Protein AF-A0A0D6KSK0-F1 (afdb_monomer_lite)

pLDDT: mean 92.02, std 8.72, range [44.41, 97.38]

Secondary structure (DSSP, 8-state):
---S---B---TT-TTGGGBHHHHS---SS--B-SS---BTTTTB-TT--BSSPPHHHHHHHHHHHHHHTT--TT-HHHHHHHHHHHH-

Foldseek 3Di:
DPPPQDAAEPCPPQPCLVQACSDPPDDDDDHHYDPHGQQDPVVRDHPRGDGPFDDPVQLVVQLVVVCVVVVNDPPCSVVSSVVSRVVSD

Sequence (89 aa):
MMPYDIVMCPGENCPIKQECYRFTAEILGRQDFFGTAPYSLTTNFCDYFISNRPDENQIRLKAYQIWQQAGYPDGKSVEHWLQAEKELM

Radius of gyration: 17.14 Å; chains: 1; bounding box: 32×32×44 Å

Structure (mmCIF, N/CA/C/O backbone):
data_AF-A0A0D6KSK0-F1
#
_entry.id   AF-A0A0D6KSK0-F1
#
loop_
_atom_site.group_PDB
_atom_site.id
_atom_site.type_symbol
_atom_site.label_atom_id
_atom_site.label_alt_id
_atom_site.label_comp_id
_atom_site.label_asym_id
_atom_site.label_entity_id
_atom_site.label_seq_id
_atom_site.pdbx_PDB_ins_code
_atom_site.Cartn_x
_atom_site.Cartn_y
_atom_site.Cartn_z
_atom_site.occupancy
_atom_site.B_iso_or_equiv
_atom_site.auth_seq_id
_atom_site.auth_comp_id
_atom_site.auth_asym_id
_atom_site.auth_atom_id
_atom_site.pdbx_PDB_model_num
ATOM 1 N N . MET A 1 1 ? -6.262 -11.589 1.594 1.00 44.41 1 MET A N 1
ATOM 2 C CA . MET A 1 1 ? -5.997 -12.617 0.567 1.00 44.41 1 MET A CA 1
ATOM 3 C C . MET A 1 1 ? -4.825 -12.100 -0.241 1.00 44.41 1 MET A C 1
ATOM 5 O O . MET A 1 1 ? -5.004 -11.119 -0.946 1.00 44.41 1 MET A O 1
ATOM 9 N N . MET A 1 2 ? -3.622 -12.636 -0.016 1.00 55.16 2 MET A N 1
ATOM 10 C CA . MET A 1 2 ? -2.442 -12.251 -0.798 1.00 55.16 2 MET A CA 1
ATOM 11 C C . MET A 1 2 ? -2.702 -12.683 -2.248 1.00 55.16 2 MET A C 1
ATOM 13 O O . MET A 1 2 ? -3.036 -13.854 -2.452 1.00 55.16 2 MET A O 1
ATOM 17 N N . PRO A 1 3 ? -2.655 -11.782 -3.238 1.00 60.78 3 PRO A N 1
ATOM 18 C CA . PRO A 1 3 ? -2.870 -12.168 -4.620 1.00 60.78 3 PRO A CA 1
ATOM 19 C C . PRO A 1 3 ? -1.613 -12.909 -5.086 1.00 60.78 3 PRO A C 1
ATOM 21 O O . PRO A 1 3 ? -0.633 -12.290 -5.476 1.00 60.78 3 PRO A O 1
ATOM 24 N N . TYR A 1 4 ? -1.617 -14.240 -4.986 1.00 61.97 4 TYR A N 1
ATOM 25 C CA . TYR A 1 4 ? -0.506 -15.083 -5.447 1.00 61.97 4 TYR A CA 1
ATOM 26 C C . TYR A 1 4 ? -0.309 -15.030 -6.973 1.00 61.97 4 TYR A C 1
ATOM 28 O O . TYR A 1 4 ? 0.729 -15.458 -7.462 1.00 61.97 4 TYR A O 1
ATOM 36 N N . ASP A 1 5 ? -1.266 -14.446 -7.701 1.00 77.19 5 ASP A N 1
ATOM 37 C CA . ASP A 1 5 ? -1.244 -14.280 -9.154 1.00 77.19 5 ASP A CA 1
ATOM 38 C C . ASP A 1 5 ? -0.947 -12.818 -9.541 1.00 77.19 5 ASP A C 1
ATOM 40 O O . ASP A 1 5 ? -1.751 -12.148 -10.198 1.00 77.19 5 ASP A O 1
ATOM 44 N N . ILE A 1 6 ? 0.193 -12.277 -9.101 1.00 88.69 6 ILE A N 1
ATOM 45 C CA . ILE A 1 6 ? 0.665 -10.960 -9.556 1.00 88.69 6 ILE A CA 1
ATOM 46 C C . ILE A 1 6 ? 1.925 -11.079 -10.407 1.00 88.69 6 ILE A C 1
ATOM 48 O O . ILE A 1 6 ? 2.893 -11.731 -10.046 1.00 88.69 6 ILE A O 1
ATOM 52 N N . VAL A 1 7 ? 1.936 -10.370 -11.536 1.00 92.94 7 VAL A N 1
ATOM 53 C CA . VAL A 1 7 ? 3.160 -10.162 -12.323 1.00 92.94 7 VAL A CA 1
ATOM 54 C C . VAL A 1 7 ? 4.095 -9.208 -11.572 1.00 92.94 7 VAL A C 1
ATOM 56 O O . VAL A 1 7 ? 3.744 -8.053 -11.295 1.00 92.94 7 VAL A O 1
ATOM 59 N N . MET A 1 8 ? 5.288 -9.683 -11.250 1.00 93.62 8 MET A N 1
ATOM 60 C CA . MET A 1 8 ? 6.301 -8.949 -10.504 1.00 93.62 8 MET A CA 1
ATOM 61 C C . MET A 1 8 ? 6.916 -7.835 -11.359 1.00 93.62 8 MET A C 1
ATOM 63 O O . MET A 1 8 ? 6.967 -7.911 -12.589 1.00 93.62 8 MET A O 1
ATOM 67 N N . CYS A 1 9 ? 7.385 -6.771 -10.713 1.00 95.62 9 CYS A N 1
ATOM 68 C CA . CYS A 1 9 ? 7.938 -5.596 -11.381 1.00 95.62 9 CYS A CA 1
ATOM 69 C C . CYS A 1 9 ? 9.441 -5.457 -11.095 1.00 95.62 9 CYS A C 1
ATOM 71 O O . CYS A 1 9 ? 9.819 -5.454 -9.925 1.00 95.62 9 CYS A O 1
ATOM 73 N N . PRO A 1 10 ? 10.297 -5.251 -12.116 1.00 93.94 10 PRO A N 1
ATOM 74 C CA . PRO A 1 10 ? 11.732 -5.029 -11.908 1.00 93.94 10 PRO A CA 1
ATOM 75 C C . PRO A 1 10 ? 12.045 -3.653 -11.286 1.00 93.94 10 PRO A C 1
ATOM 77 O O . PRO A 1 10 ? 13.107 -3.452 -10.700 1.00 93.94 10 PRO A O 1
ATOM 80 N N . GLY A 1 11 ? 11.123 -2.686 -11.389 1.00 93.94 11 GLY A N 1
ATOM 81 C CA . GLY A 1 11 ? 11.235 -1.376 -10.734 1.00 93.94 11 GLY A CA 1
ATOM 82 C C . GLY A 1 11 ? 12.292 -0.427 -11.318 1.00 93.94 11 GLY A C 1
ATOM 83 O O . GLY A 1 11 ? 12.652 0.558 -10.669 1.00 93.94 11 GLY A O 1
ATOM 84 N N . GLU A 1 12 ? 12.811 -0.694 -12.515 1.00 93.81 12 GLU A N 1
ATOM 85 C CA . GLU A 1 12 ? 13.766 0.177 -13.211 1.00 93.81 12 GLU A CA 1
ATOM 86 C C . GLU A 1 12 ? 13.202 1.592 -13.409 1.00 93.81 1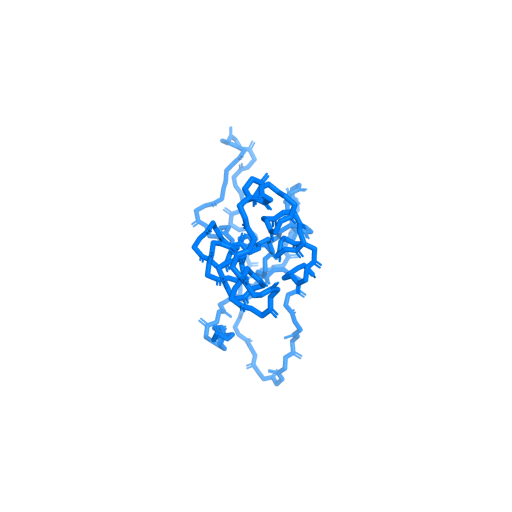2 GLU A C 1
ATOM 88 O O . GLU A 1 12 ? 12.073 1.758 -13.863 1.00 93.81 12 GLU A O 1
ATOM 93 N N . ASN A 1 13 ? 13.976 2.620 -13.037 1.00 93.06 13 ASN A N 1
ATOM 94 C CA . ASN A 1 13 ? 13.608 4.044 -13.136 1.00 93.06 13 ASN A CA 1
ATOM 95 C C . ASN A 1 13 ? 12.246 4.435 -12.519 1.00 93.06 13 ASN A C 1
ATOM 97 O O . ASN A 1 13 ? 11.721 5.505 -12.812 1.00 93.06 13 ASN A O 1
ATOM 101 N N . CYS A 1 14 ? 11.675 3.605 -11.641 1.00 95.88 14 CYS A N 1
ATOM 102 C CA . CYS A 1 14 ? 10.395 3.871 -10.993 1.00 95.88 14 CYS A CA 1
ATOM 103 C C . CYS A 1 14 ? 10.616 4.514 -9.607 1.00 95.88 14 CYS A C 1
ATOM 105 O O . CYS A 1 14 ? 11.121 3.838 -8.703 1.00 95.88 14 CYS A O 1
ATOM 107 N N . PRO A 1 15 ? 10.232 5.790 -9.394 1.00 96.06 15 PRO A N 1
ATOM 108 C CA . PRO A 1 15 ? 10.445 6.489 -8.124 1.00 96.06 15 PRO A CA 1
ATOM 109 C C . PRO A 1 15 ? 9.560 5.955 -6.987 1.00 96.06 15 PRO A C 1
ATOM 111 O O . PRO A 1 15 ? 9.933 6.058 -5.825 1.00 96.06 15 PRO A O 1
ATOM 114 N N . ILE A 1 16 ? 8.423 5.334 -7.315 1.00 95.69 16 ILE A N 1
ATOM 115 C CA . ILE A 1 16 ? 7.436 4.827 -6.344 1.00 95.69 16 ILE A CA 1
ATOM 116 C C . ILE A 1 16 ? 7.570 3.321 -6.066 1.00 95.69 16 ILE A C 1
ATOM 118 O O . ILE A 1 16 ? 6.692 2.717 -5.455 1.00 95.69 16 ILE A O 1
ATOM 122 N N . LYS A 1 17 ? 8.647 2.672 -6.530 1.00 95.81 17 LYS A N 1
ATOM 123 C CA . LYS A 1 17 ? 8.772 1.204 -6.475 1.00 95.81 17 LYS A CA 1
ATOM 124 C C . LYS A 1 17 ? 8.740 0.628 -5.057 1.00 95.81 17 LYS A C 1
ATOM 126 O O . LYS A 1 17 ? 8.175 -0.437 -4.864 1.00 95.81 17 LYS A O 1
ATOM 131 N N . GLN A 1 18 ? 9.283 1.345 -4.070 1.00 95.62 18 GLN A N 1
ATOM 132 C CA . GLN A 1 18 ? 9.293 0.902 -2.666 1.00 95.62 18 GLN A CA 1
ATOM 133 C C . GLN A 1 18 ? 7.899 0.917 -2.024 1.00 95.62 18 GLN A C 1
ATOM 135 O O . GLN A 1 18 ? 7.677 0.292 -0.992 1.00 95.62 18 GLN A O 1
ATOM 140 N N . GLU A 1 19 ? 6.945 1.607 -2.646 1.00 94.94 19 GLU A N 1
ATOM 141 C CA . GLU A 1 19 ? 5.547 1.649 -2.220 1.00 94.94 19 GLU A CA 1
ATOM 142 C C . GLU A 1 19 ? 4.661 0.725 -3.069 1.00 94.94 19 GLU A C 1
ATOM 144 O O . GLU A 1 19 ? 3.449 0.696 -2.867 1.00 94.94 19 GLU A O 1
ATOM 149 N N . CYS A 1 20 ? 5.248 -0.024 -4.014 1.00 95.19 20 CYS A N 1
ATOM 150 C CA . CYS A 1 20 ? 4.531 -0.888 -4.941 1.00 95.19 20 CYS A CA 1
ATOM 151 C C . CYS A 1 20 ? 4.713 -2.372 -4.598 1.00 95.19 20 CYS A C 1
ATOM 153 O O . CYS A 1 20 ? 5.813 -2.913 -4.728 1.00 95.19 20 CYS A O 1
ATOM 155 N N . TYR A 1 21 ? 3.614 -3.061 -4.299 1.00 93.25 21 TYR A N 1
ATOM 156 C CA . TYR A 1 21 ? 3.601 -4.477 -3.930 1.00 93.25 21 TYR A CA 1
ATOM 157 C C . TYR A 1 21 ? 4.195 -5.384 -5.009 1.00 93.25 21 TYR A C 1
ATOM 159 O O . TYR A 1 21 ? 4.890 -6.342 -4.696 1.00 93.25 21 TYR A O 1
ATOM 167 N N . ARG A 1 22 ? 4.041 -5.044 -6.297 1.00 93.88 22 ARG A N 1
ATOM 168 C CA . ARG A 1 22 ? 4.661 -5.811 -7.396 1.00 93.88 22 ARG A CA 1
ATOM 169 C C . ARG A 1 22 ? 6.190 -5.828 -7.349 1.00 93.88 22 ARG A C 1
ATOM 171 O O . ARG A 1 22 ? 6.791 -6.713 -7.947 1.00 93.88 22 ARG A O 1
ATOM 178 N N . PHE A 1 23 ? 6.815 -4.830 -6.727 1.00 95.44 23 PHE A N 1
ATOM 179 C CA . PHE A 1 23 ? 8.269 -4.750 -6.577 1.00 95.44 23 PHE A CA 1
ATOM 180 C C . PHE A 1 23 ? 8.734 -5.321 -5.232 1.00 95.44 23 PHE A C 1
ATOM 182 O O . PHE A 1 23 ? 9.789 -5.943 -5.171 1.00 95.44 23 PHE A O 1
ATOM 189 N N . THR A 1 24 ? 7.966 -5.113 -4.160 1.00 94.25 24 THR A N 1
ATOM 190 C CA . THR A 1 24 ? 8.373 -5.492 -2.796 1.00 94.25 24 THR A CA 1
ATOM 191 C C . THR A 1 24 ? 7.905 -6.875 -2.353 1.00 94.25 24 THR A C 1
ATOM 193 O O . THR A 1 24 ? 8.368 -7.349 -1.318 1.00 94.25 24 THR A O 1
ATOM 196 N N . ALA A 1 25 ? 6.980 -7.515 -3.074 1.00 91.00 25 ALA A N 1
ATOM 197 C CA . ALA A 1 25 ? 6.510 -8.851 -2.728 1.00 91.00 25 ALA A CA 1
ATOM 198 C C . ALA A 1 25 ? 7.654 -9.883 -2.754 1.00 91.00 25 ALA A C 1
ATOM 200 O O . ALA A 1 25 ? 8.575 -9.817 -3.571 1.00 91.00 25 ALA A O 1
ATOM 201 N N . GLU A 1 26 ? 7.589 -10.850 -1.841 1.00 89.69 26 GLU A N 1
ATOM 202 C CA . GLU A 1 26 ? 8.559 -11.939 -1.766 1.00 89.69 26 GLU A CA 1
ATOM 203 C C . GLU A 1 26 ? 8.413 -12.873 -2.976 1.00 89.69 26 GLU A C 1
ATOM 205 O O . GLU A 1 26 ? 7.314 -13.317 -3.315 1.00 89.69 26 GLU A O 1
ATOM 210 N N . ILE A 1 27 ? 9.531 -13.197 -3.629 1.00 88.06 27 ILE A N 1
ATOM 211 C CA . ILE A 1 27 ? 9.540 -14.104 -4.779 1.00 88.06 27 ILE A CA 1
ATOM 212 C C . ILE A 1 27 ? 9.544 -15.542 -4.261 1.00 88.06 27 ILE A C 1
ATOM 214 O O . ILE A 1 27 ? 10.584 -16.084 -3.888 1.00 88.06 27 ILE A O 1
ATOM 218 N N . LEU A 1 28 ? 8.371 -16.172 -4.268 1.00 84.88 28 LEU A N 1
ATOM 219 C CA . LEU A 1 28 ? 8.207 -17.571 -3.890 1.00 84.88 28 LEU A CA 1
ATOM 220 C C . LEU A 1 28 ? 8.016 -18.443 -5.135 1.00 84.88 28 LEU A C 1
ATOM 222 O O . LEU A 1 28 ? 7.033 -18.310 -5.866 1.00 84.88 28 LEU A O 1
ATOM 226 N N . GLY A 1 29 ? 8.954 -19.366 -5.360 1.00 85.75 29 GLY A N 1
ATOM 227 C CA . GLY A 1 29 ? 8.902 -20.315 -6.471 1.00 85.75 29 GLY A CA 1
ATOM 228 C C . GLY A 1 29 ? 9.081 -19.655 -7.843 1.00 85.75 29 GLY A C 1
ATOM 229 O O . GLY A 1 29 ? 9.913 -18.768 -8.020 1.00 85.75 29 GLY A O 1
ATOM 230 N N . ARG A 1 30 ? 8.326 -20.133 -8.839 1.00 86.00 30 ARG A N 1
ATOM 231 C CA . ARG A 1 30 ? 8.304 -19.542 -10.183 1.00 86.00 30 ARG A CA 1
ATOM 232 C C . ARG A 1 30 ? 7.291 -18.399 -10.204 1.00 86.00 30 ARG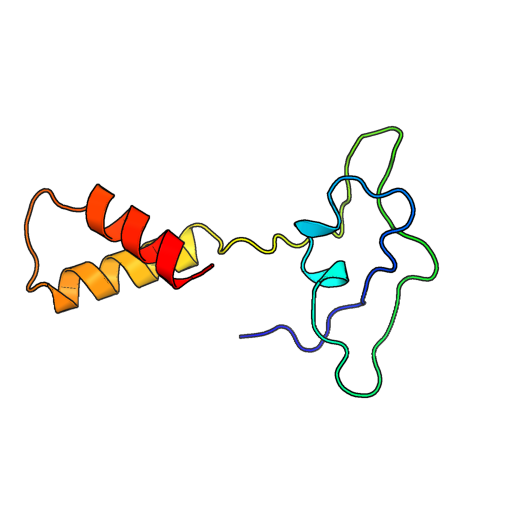 A C 1
ATOM 234 O O . ARG A 1 30 ? 6.130 -18.635 -9.899 1.00 86.00 30 ARG A O 1
ATOM 241 N N . GLN A 1 31 ? 7.728 -17.217 -10.625 1.00 87.69 31 GLN A N 1
ATOM 242 C CA . GLN A 1 31 ? 6.893 -16.027 -10.783 1.00 87.69 31 GLN A CA 1
ATOM 243 C C . GLN A 1 31 ? 7.093 -15.414 -12.169 1.00 87.69 31 GLN A C 1
ATOM 245 O O . GLN A 1 31 ? 8.174 -15.543 -12.753 1.00 87.69 31 GLN A O 1
ATOM 250 N N . ASP A 1 32 ? 6.064 -14.733 -12.667 1.00 92.94 32 ASP A N 1
ATOM 251 C CA . ASP A 1 32 ? 6.135 -13.952 -13.900 1.00 92.94 32 ASP A CA 1
ATOM 252 C C . ASP A 1 32 ? 6.615 -12.530 -13.606 1.00 92.94 32 ASP A C 1
ATOM 254 O O . ASP A 1 32 ? 6.266 -11.939 -12.584 1.00 92.94 32 ASP A O 1
ATOM 258 N N . PHE A 1 33 ? 7.391 -11.957 -14.526 1.00 94.19 33 PHE A N 1
ATOM 259 C CA . PHE A 1 33 ? 7.938 -10.608 -14.407 1.00 94.19 33 PHE A CA 1
ATOM 260 C C . PHE A 1 33 ? 7.592 -9.782 -15.638 1.00 94.19 33 PHE A C 1
ATOM 262 O O . PHE A 1 33 ? 7.609 -10.279 -16.766 1.00 94.19 33 PHE A O 1
ATOM 269 N N . PHE A 1 34 ? 7.346 -8.490 -15.432 1.00 95.25 34 PHE A N 1
ATOM 270 C CA . PHE A 1 34 ? 7.379 -7.546 -16.539 1.00 95.25 34 PHE A CA 1
ATOM 271 C C . PHE A 1 34 ? 8.790 -7.495 -17.131 1.00 95.25 34 PHE A C 1
ATOM 273 O O . PHE A 1 34 ? 9.769 -7.397 -16.394 1.00 95.25 34 PHE A O 1
ATOM 280 N N . GLY A 1 35 ? 8.888 -7.512 -18.463 1.00 93.56 35 GLY A N 1
ATOM 281 C CA . GLY A 1 35 ? 10.173 -7.354 -19.150 1.00 93.56 35 GLY A CA 1
ATOM 282 C C . GLY A 1 35 ? 10.817 -5.986 -18.897 1.00 93.56 35 GLY A C 1
ATOM 283 O O . GLY A 1 35 ? 12.033 -5.894 -18.801 1.00 93.56 35 GLY A O 1
ATOM 284 N N . THR A 1 36 ? 10.004 -4.936 -18.743 1.00 93.62 36 THR A N 1
ATOM 285 C CA . THR A 1 36 ? 10.430 -3.579 -18.371 1.00 93.62 36 THR A CA 1
ATOM 286 C C . THR A 1 36 ? 9.451 -2.979 -17.364 1.00 93.62 36 THR A C 1
ATOM 288 O O . THR A 1 36 ? 8.279 -3.356 -17.318 1.00 93.62 36 THR A O 1
ATOM 291 N N . ALA A 1 37 ? 9.913 -2.045 -16.528 1.00 94.31 37 ALA A N 1
ATOM 292 C CA . ALA A 1 37 ? 9.033 -1.391 -15.563 1.00 94.31 37 ALA A CA 1
ATOM 293 C C . ALA A 1 37 ? 7.936 -0.579 -16.290 1.00 94.31 37 ALA A C 1
ATOM 295 O O . ALA A 1 37 ? 8.266 0.265 -17.122 1.00 94.31 37 ALA A O 1
ATOM 296 N N . PRO A 1 38 ? 6.643 -0.763 -15.957 1.00 95.88 38 PRO A N 1
ATOM 297 C CA . PRO A 1 38 ? 5.538 -0.095 -16.652 1.00 95.88 38 PRO A CA 1
ATOM 298 C C . PRO A 1 38 ? 5.325 1.368 -16.220 1.00 95.88 38 PRO A C 1
ATOM 300 O O . PRO A 1 38 ? 4.338 1.991 -16.602 1.00 95.88 38 PRO A O 1
ATOM 303 N N . TYR A 1 39 ? 6.213 1.919 -15.390 1.00 96.50 39 TYR A N 1
ATOM 304 C CA . TYR A 1 39 ? 6.106 3.294 -14.913 1.00 96.50 39 TYR A CA 1
ATOM 305 C C . TYR A 1 39 ? 6.413 4.288 -16.040 1.00 96.50 39 TYR A C 1
ATOM 307 O O . TYR A 1 39 ? 7.468 4.222 -16.670 1.00 96.50 39 TYR A O 1
ATOM 315 N N . SER A 1 40 ? 5.523 5.254 -16.251 1.00 95.62 40 SER A N 1
ATOM 316 C CA . SER A 1 40 ? 5.713 6.332 -17.217 1.00 95.62 40 SER A CA 1
ATOM 317 C C . SER A 1 40 ? 6.368 7.540 -16.550 1.00 95.62 40 SER A C 1
ATOM 319 O O . SER A 1 40 ? 5.742 8.255 -15.767 1.00 95.62 40 SER A O 1
ATOM 321 N N . LEU A 1 41 ? 7.623 7.811 -16.917 1.00 93.56 41 LEU A N 1
ATOM 322 C CA . LEU A 1 41 ? 8.349 9.017 -16.498 1.00 93.56 41 LEU A CA 1
ATOM 323 C C . LEU A 1 41 ? 7.735 10.306 -17.067 1.00 93.56 41 LEU A C 1
ATOM 325 O O . LEU A 1 41 ? 7.869 11.368 -16.469 1.00 93.56 41 LEU A O 1
ATOM 329 N N . THR A 1 42 ? 7.056 10.235 -18.215 1.00 95.12 42 THR A N 1
ATOM 330 C CA . THR A 1 42 ? 6.446 11.412 -18.854 1.00 95.12 42 THR A CA 1
ATOM 331 C C . THR A 1 42 ? 5.196 11.878 -18.113 1.00 95.12 42 THR A C 1
ATOM 333 O O . THR A 1 42 ? 4.955 13.077 -18.008 1.00 95.12 42 THR A O 1
ATOM 336 N N . THR A 1 43 ? 4.401 10.941 -17.595 1.00 95.69 43 THR A N 1
ATOM 337 C CA . THR A 1 43 ? 3.142 11.238 -16.889 1.00 95.69 43 THR A CA 1
ATOM 338 C C . THR A 1 43 ? 3.255 11.085 -15.374 1.00 95.69 43 THR A C 1
ATOM 340 O O . THR A 1 43 ? 2.295 11.374 -14.665 1.00 95.69 43 THR A O 1
ATOM 343 N N . ASN A 1 44 ? 4.417 10.654 -14.873 1.00 94.00 44 ASN A N 1
ATOM 344 C CA . ASN A 1 44 ? 4.670 10.309 -13.473 1.00 94.00 44 ASN A CA 1
ATOM 345 C C . ASN A 1 44 ? 3.644 9.323 -12.887 1.00 94.00 44 ASN A C 1
ATOM 347 O O . ASN A 1 44 ? 3.273 9.413 -11.717 1.00 94.00 44 ASN A O 1
ATOM 351 N N . PHE A 1 45 ? 3.186 8.374 -13.703 1.00 94.81 45 PHE A N 1
ATOM 352 C CA . PHE A 1 45 ? 2.089 7.472 -13.367 1.00 94.81 45 PHE A CA 1
ATOM 353 C C . PHE A 1 45 ? 2.384 6.032 -13.799 1.00 94.81 45 PHE A C 1
ATOM 355 O O . PHE A 1 45 ? 3.168 5.790 -14.715 1.00 94.81 45 PHE A O 1
ATOM 362 N N . CYS A 1 46 ? 1.752 5.065 -13.135 1.00 96.06 46 CYS A N 1
ATOM 363 C CA . CYS A 1 46 ? 1.851 3.648 -13.467 1.00 96.06 46 CYS A CA 1
ATOM 364 C C . CYS A 1 46 ? 0.487 2.978 -13.285 1.00 96.06 46 CYS A C 1
ATOM 366 O O . CYS A 1 46 ? 0.037 2.808 -12.153 1.00 96.06 46 CYS A O 1
ATOM 368 N N . ASP A 1 47 ? -0.130 2.539 -14.384 1.00 95.38 47 ASP A N 1
ATOM 369 C CA . ASP A 1 47 ? -1.425 1.838 -14.380 1.00 95.38 47 ASP A CA 1
ATOM 370 C C . ASP A 1 47 ? -1.397 0.512 -13.602 1.00 95.38 47 ASP A C 1
ATOM 372 O O . ASP A 1 47 ? -2.428 0.002 -13.173 1.00 95.38 47 ASP A O 1
ATOM 376 N N . TYR A 1 48 ? -0.204 -0.052 -13.404 1.00 94.81 48 TYR A N 1
ATOM 377 C CA . TYR A 1 48 ? 0.010 -1.325 -12.715 1.00 94.81 48 TYR A CA 1
ATOM 378 C C . TYR A 1 48 ? 0.442 -1.154 -11.258 1.00 94.81 48 TYR A C 1
ATOM 380 O O . TYR A 1 48 ? 0.819 -2.140 -10.617 1.00 94.81 48 TYR A O 1
ATOM 388 N N . PHE A 1 49 ? 0.432 0.075 -10.736 1.00 94.88 49 PHE A N 1
ATOM 389 C CA . PHE A 1 49 ? 0.776 0.341 -9.347 1.00 94.88 49 PHE A CA 1
ATOM 390 C C . PHE A 1 49 ? -0.197 -0.372 -8.403 1.00 94.88 49 PHE A C 1
ATOM 392 O O . PHE A 1 49 ? -1.413 -0.233 -8.513 1.00 94.88 49 PHE A O 1
ATOM 399 N N . ILE A 1 50 ? 0.355 -1.128 -7.458 1.00 93.19 50 ILE A N 1
ATOM 400 C CA . ILE A 1 50 ? -0.393 -1.748 -6.363 1.00 93.19 50 ILE A CA 1
ATOM 401 C C . ILE A 1 50 ? 0.233 -1.231 -5.079 1.00 93.19 50 ILE A C 1
ATOM 403 O O . ILE A 1 50 ? 1.397 -1.515 -4.833 1.00 93.19 50 ILE A O 1
ATOM 407 N N . SER A 1 51 ? -0.513 -0.472 -4.283 1.00 92.69 51 SER A N 1
ATOM 408 C CA . SER A 1 51 ? -0.008 0.095 -3.030 1.00 92.69 51 SER A CA 1
ATOM 409 C C . SER A 1 51 ? 0.401 -0.997 -2.037 1.00 92.69 51 SER A C 1
ATOM 411 O O . SER A 1 51 ? -0.327 -1.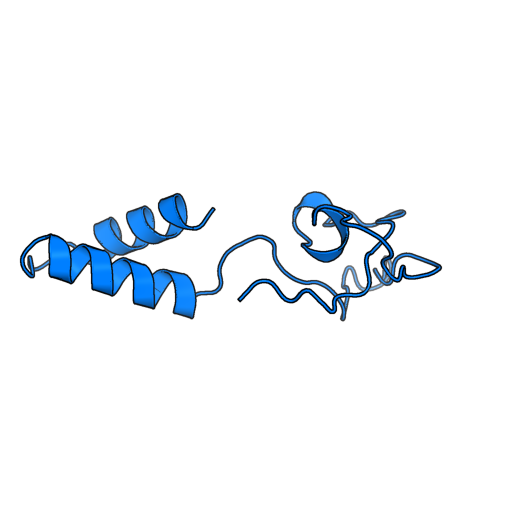969 -1.850 1.00 92.69 51 SER A O 1
ATOM 413 N N . ASN A 1 52 ? 1.533 -0.801 -1.359 1.00 91.12 52 ASN A N 1
ATOM 414 C CA . ASN A 1 52 ? 1.911 -1.566 -0.164 1.00 91.12 52 ASN A CA 1
ATOM 415 C C . AS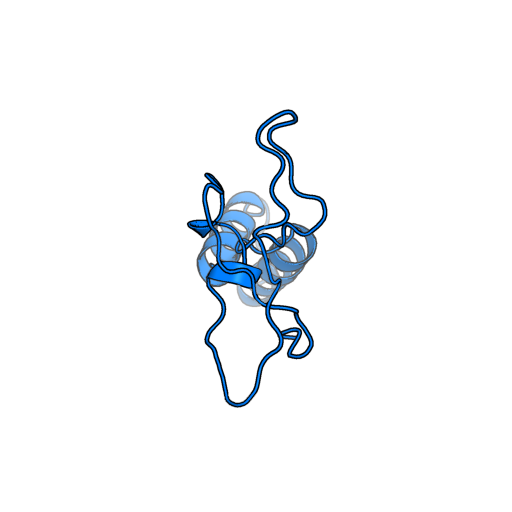N A 1 52 ? 1.057 -1.224 1.056 1.00 91.12 52 ASN A C 1
ATOM 417 O O . ASN A 1 52 ? 0.998 -1.995 2.008 1.00 91.12 52 ASN A O 1
ATOM 421 N N . ARG A 1 53 ? 0.425 -0.050 1.047 1.00 89.94 53 ARG A N 1
ATOM 422 C CA . ARG A 1 53 ? -0.435 0.383 2.145 1.00 89.94 53 ARG A CA 1
ATOM 423 C C . ARG A 1 53 ? -1.789 -0.312 2.053 1.00 89.94 53 ARG A C 1
ATOM 425 O O . ARG A 1 53 ? -2.300 -0.445 0.935 1.00 89.94 53 ARG A O 1
ATOM 432 N N . PRO A 1 54 ? -2.382 -0.678 3.199 1.00 88.81 54 PRO A N 1
ATOM 433 C CA . PRO A 1 54 ? -3.738 -1.193 3.236 1.00 88.81 54 PRO A CA 1
ATOM 434 C C . PRO A 1 54 ? -4.714 -0.175 2.643 1.00 88.81 54 PRO A C 1
ATOM 436 O O . PRO A 1 54 ? -4.534 1.038 2.786 1.00 88.81 54 PRO A O 1
ATOM 439 N N . ASP A 1 55 ? -5.754 -0.667 1.979 1.00 90.50 55 ASP A N 1
ATOM 440 C CA . ASP A 1 55 ? -6.817 0.200 1.492 1.00 90.50 55 ASP A CA 1
ATOM 441 C C . ASP A 1 55 ? -7.741 0.649 2.635 1.00 90.50 55 ASP A C 1
ATOM 443 O O . ASP A 1 55 ? -7.804 0.050 3.714 1.00 90.50 55 ASP A O 1
ATOM 447 N N . GLU A 1 56 ? -8.496 1.717 2.387 1.00 92.75 56 GLU A N 1
ATOM 448 C CA . GLU A 1 56 ? -9.386 2.319 3.378 1.00 92.75 56 GLU A CA 1
ATOM 449 C C . GLU A 1 56 ? -10.411 1.320 3.945 1.00 92.75 56 GLU A C 1
ATOM 451 O O . GLU A 1 56 ? -10.744 1.375 5.131 1.00 92.75 56 GLU A O 1
ATOM 456 N N . ASN A 1 57 ? -10.893 0.358 3.148 1.00 94.00 57 ASN A N 1
ATOM 457 C CA . ASN A 1 57 ? -11.844 -0.637 3.641 1.00 94.00 57 ASN A CA 1
ATOM 458 C C . ASN A 1 57 ? -11.187 -1.611 4.615 1.00 94.00 57 ASN A C 1
ATOM 460 O O . ASN A 1 57 ? -11.828 -1.987 5.598 1.00 94.00 57 ASN A O 1
ATOM 464 N N . GLN A 1 58 ? -9.937 -2.008 4.368 1.00 93.81 58 GLN A N 1
ATOM 465 C CA . GLN A 1 58 ? -9.180 -2.853 5.292 1.00 93.81 58 GLN A CA 1
ATOM 466 C C . GLN A 1 58 ? -8.985 -2.144 6.631 1.00 93.81 58 GLN A C 1
ATOM 468 O O . GLN A 1 58 ? -9.291 -2.722 7.678 1.00 93.81 58 GLN A O 1
ATOM 473 N N . ILE A 1 59 ? -8.568 -0.875 6.591 1.00 96.00 59 ILE A N 1
ATOM 474 C CA . ILE A 1 59 ? -8.393 -0.044 7.787 1.00 96.00 59 ILE A CA 1
ATOM 475 C C . ILE A 1 59 ? -9.720 0.092 8.534 1.00 96.00 59 ILE A C 1
ATOM 477 O O . ILE A 1 59 ? -9.785 -0.185 9.729 1.00 96.00 59 ILE A O 1
ATOM 481 N N . ARG A 1 60 ? -10.807 0.428 7.833 1.00 96.56 60 ARG A N 1
ATOM 482 C CA . ARG A 1 60 ? -12.144 0.577 8.422 1.00 96.56 60 ARG A CA 1
ATOM 483 C C . ARG A 1 60 ? -12.631 -0.699 9.108 1.00 96.56 60 ARG A C 1
ATOM 485 O O . ARG A 1 60 ? -13.146 -0.633 10.223 1.00 96.56 60 ARG A O 1
ATOM 492 N N . LEU A 1 61 ? -12.484 -1.855 8.458 1.00 97.06 61 LEU A N 1
ATOM 493 C CA . LEU A 1 61 ? -12.887 -3.146 9.025 1.00 97.06 61 LEU A CA 1
ATOM 494 C C . LEU A 1 61 ? -12.081 -3.475 10.283 1.00 97.06 61 LEU A C 1
ATOM 496 O O . LEU A 1 61 ? -12.650 -3.894 11.290 1.00 97.06 61 LEU A O 1
ATOM 500 N N . LYS A 1 62 ? -10.768 -3.246 10.247 1.00 97.31 62 LYS A N 1
ATOM 501 C CA . LYS A 1 62 ? -9.885 -3.478 11.388 1.00 97.31 62 LYS A CA 1
ATOM 502 C C . LYS A 1 62 ? -10.161 -2.500 12.536 1.00 97.31 62 LYS A C 1
ATOM 504 O O . LYS A 1 62 ? -10.232 -2.926 13.685 1.00 97.31 62 LYS A O 1
ATOM 509 N N . ALA A 1 63 ? -10.416 -1.227 12.239 1.00 97.31 63 ALA A N 1
ATOM 510 C CA . ALA A 1 63 ? -10.798 -0.216 13.225 1.00 97.31 63 ALA A CA 1
ATOM 511 C C . ALA A 1 63 ? -12.119 -0.577 13.917 1.00 97.31 63 ALA A C 1
ATOM 513 O O . ALA A 1 63 ? -12.233 -0.470 15.138 1.00 97.31 63 ALA A O 1
ATOM 514 N N . TYR A 1 64 ? -13.096 -1.076 13.153 1.00 96.25 64 TYR A N 1
ATOM 515 C CA . TYR A 1 64 ? -14.350 -1.589 13.699 1.00 96.25 64 TYR A CA 1
ATOM 516 C C . TYR A 1 64 ? -14.116 -2.778 14.641 1.00 96.25 64 TYR A C 1
ATOM 518 O O . TYR A 1 64 ? -14.640 -2.783 15.751 1.00 96.25 64 TYR A O 1
ATOM 526 N N . GLN A 1 65 ? -13.276 -3.744 14.258 1.00 97.19 65 GLN A N 1
ATOM 527 C CA . GLN A 1 65 ? -12.923 -4.876 15.125 1.00 97.19 65 GLN A CA 1
ATOM 528 C C . GLN A 1 65 ? -12.262 -4.425 16.434 1.00 97.19 65 GLN A C 1
ATOM 530 O O . GLN A 1 65 ? -12.626 -4.921 17.500 1.00 97.19 65 GLN A O 1
ATOM 535 N N . ILE A 1 66 ? -11.329 -3.470 16.370 1.00 97.38 66 ILE A N 1
ATOM 536 C CA . ILE A 1 66 ? -10.672 -2.898 17.555 1.00 97.38 66 ILE A CA 1
ATOM 537 C C . ILE A 1 66 ? -11.713 -2.239 18.472 1.00 97.38 66 ILE A C 1
ATOM 539 O O . ILE A 1 66 ? -11.700 -2.466 19.680 1.00 97.38 66 ILE A O 1
ATOM 543 N N . TRP A 1 67 ? -12.651 -1.475 17.910 1.00 97.12 67 TRP A N 1
ATOM 544 C CA . TRP A 1 67 ? -13.739 -0.852 18.668 1.00 97.12 67 TRP A CA 1
ATOM 545 C C . TRP A 1 67 ? -14.645 -1.883 19.363 1.00 97.12 67 TRP A C 1
ATOM 547 O O . TRP A 1 67 ? -14.969 -1.726 20.542 1.00 97.12 67 TRP A O 1
ATOM 557 N N . GLN A 1 68 ? -15.000 -2.975 18.674 1.00 97.12 68 GLN A N 1
ATOM 558 C CA . GLN A 1 68 ? -15.777 -4.071 19.267 1.00 97.12 68 GLN A CA 1
ATOM 559 C C . GLN A 1 68 ? -15.022 -4.744 20.422 1.00 97.12 68 GLN A C 1
ATOM 561 O O . GLN A 1 68 ? -15.600 -4.994 21.479 1.00 97.12 68 GLN A O 1
ATOM 566 N N . GLN A 1 69 ? -13.723 -5.006 20.246 1.00 96.69 69 GLN A N 1
ATOM 567 C CA . GLN A 1 69 ? -12.867 -5.607 21.276 1.00 96.69 69 GLN A CA 1
ATOM 568 C C . GLN A 1 69 ? -12.672 -4.689 22.488 1.00 96.69 69 GLN A C 1
ATOM 570 O O . GLN A 1 69 ? -12.557 -5.173 23.612 1.00 96.69 69 GLN A O 1
ATOM 575 N N . ALA A 1 70 ? -12.684 -3.372 22.277 1.00 95.56 70 ALA A N 1
ATOM 576 C CA . ALA A 1 70 ? -12.595 -2.368 23.333 1.00 95.56 70 ALA A CA 1
ATOM 577 C C . ALA A 1 70 ? -13.904 -2.178 24.126 1.00 95.56 70 ALA A C 1
ATOM 579 O O . ALA A 1 70 ? -13.931 -1.378 25.062 1.00 95.56 70 ALA A O 1
ATOM 580 N N . GLY A 1 71 ? -14.983 -2.889 23.776 1.00 96.50 71 GLY A N 1
ATOM 581 C CA . GLY A 1 71 ? -16.267 -2.796 24.471 1.00 96.50 71 GLY A CA 1
ATOM 582 C C . GLY A 1 71 ? -17.127 -1.612 24.029 1.00 96.50 71 GLY A C 1
ATOM 583 O O . GLY A 1 71 ? -17.909 -1.104 24.827 1.00 96.50 71 GLY A O 1
ATOM 584 N N . TYR A 1 72 ? -17.008 -1.199 22.766 1.00 92.94 72 TYR A N 1
ATOM 585 C CA . TYR A 1 72 ? -17.848 -0.171 22.145 1.00 92.94 72 TYR A CA 1
ATOM 586 C C . TYR A 1 72 ? -17.725 1.246 22.751 1.00 92.94 72 TYR A C 1
ATOM 588 O O . TYR A 1 72 ? -18.745 1.901 22.968 1.00 92.94 72 TYR A O 1
ATOM 596 N N . PRO A 1 73 ? -16.512 1.764 23.031 1.00 94.88 73 PRO A N 1
ATOM 597 C CA . PRO A 1 73 ? -16.356 3.102 23.595 1.00 94.88 73 PRO A CA 1
ATOM 598 C C . PRO A 1 73 ? -16.770 4.197 22.601 1.00 94.88 73 PRO A C 1
ATOM 600 O O . PRO A 1 73 ? -16.434 4.141 21.414 1.00 94.88 73 PRO A O 1
ATOM 603 N N . ASP A 1 74 ? -17.442 5.232 23.098 1.00 93.44 74 ASP A N 1
ATOM 604 C CA . ASP A 1 74 ? -17.774 6.424 22.316 1.00 93.44 74 ASP A CA 1
ATOM 605 C C . ASP A 1 74 ? -16.571 7.371 22.164 1.00 93.44 74 ASP A C 1
ATOM 607 O O . ASP A 1 74 ? -15.692 7.451 23.024 1.00 93.44 74 ASP A O 1
ATOM 611 N N . GLY A 1 75 ? -16.533 8.118 21.056 1.00 93.75 75 GLY A N 1
ATOM 612 C CA . GLY A 1 75 ? -15.574 9.213 20.837 1.00 93.75 75 GLY A CA 1
ATOM 613 C C . GLY A 1 75 ? -14.139 8.809 20.467 1.00 93.75 75 GLY A C 1
ATOM 614 O O . GLY A 1 75 ? -13.309 9.689 20.267 1.00 93.75 75 GLY A O 1
ATOM 615 N N . LYS A 1 76 ? -13.836 7.511 20.327 1.00 93.69 76 LYS A N 1
ATOM 616 C CA . LYS A 1 76 ? -12.479 6.992 20.037 1.00 93.69 76 LYS A CA 1
ATOM 617 C C . LYS A 1 76 ? -12.254 6.520 18.598 1.00 93.69 76 LYS A C 1
ATOM 619 O O . LYS A 1 76 ? -11.304 5.794 18.315 1.00 93.69 76 LYS A O 1
ATOM 624 N N . SER A 1 77 ? -13.114 6.928 17.668 1.00 92.56 77 SER A N 1
ATOM 625 C CA . SER A 1 77 ? -13.060 6.478 16.269 1.00 92.56 77 SER A CA 1
ATOM 626 C C . SER A 1 77 ? -11.700 6.738 15.610 1.00 92.56 77 SER A C 1
ATOM 628 O O . SER A 1 77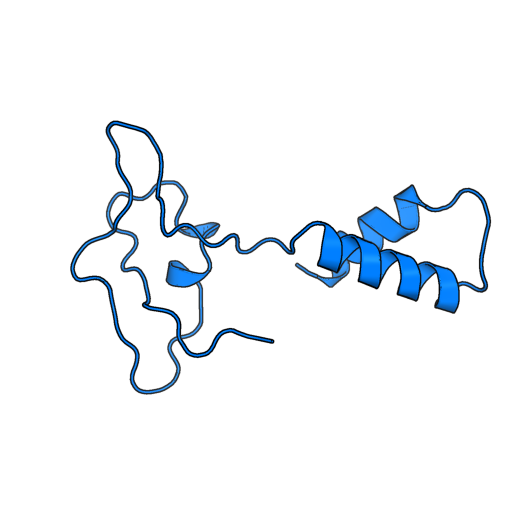 ? -11.158 5.844 14.965 1.00 92.56 77 SER A O 1
ATOM 630 N N . VAL A 1 78 ? -11.117 7.921 15.825 1.00 95.75 78 VAL A N 1
ATOM 631 C CA . VAL A 1 78 ? -9.803 8.299 15.274 1.00 95.75 78 VAL A CA 1
ATOM 632 C C . VAL A 1 78 ? -8.674 7.460 15.878 1.00 95.75 78 VAL A C 1
ATOM 634 O O . VAL A 1 78 ? -7.796 7.005 15.152 1.00 95.75 78 VAL A O 1
ATOM 637 N N . GLU A 1 79 ? -8.702 7.205 17.188 1.00 97.25 79 GLU A N 1
ATOM 638 C CA . GLU A 1 79 ? -7.700 6.362 17.856 1.00 97.25 79 GLU A CA 1
ATOM 639 C C . GLU A 1 79 ? -7.724 4.933 17.300 1.00 97.25 79 GLU A C 1
ATOM 641 O O . GLU A 1 79 ? -6.678 4.373 16.971 1.00 97.25 79 GLU A O 1
ATOM 646 N N . HIS A 1 80 ? -8.919 4.359 17.140 1.00 96.81 80 HIS A N 1
ATOM 647 C CA . HIS A 1 80 ? -9.092 3.018 16.583 1.00 96.81 80 HIS A CA 1
ATOM 648 C C . HIS A 1 80 ? -8.701 2.941 15.104 1.00 96.81 80 HIS A C 1
ATOM 650 O O . HIS A 1 80 ? -8.146 1.931 14.678 1.00 96.81 80 HIS A O 1
ATOM 656 N N . TRP A 1 81 ? -8.935 4.009 14.338 1.00 96.19 81 TRP A N 1
ATOM 657 C CA . TRP A 1 81 ? -8.478 4.122 12.954 1.00 96.19 81 TRP A CA 1
ATOM 658 C C . TRP A 1 81 ? -6.952 4.109 12.851 1.00 96.19 81 TRP A C 1
ATOM 660 O O . TRP A 1 81 ? -6.385 3.263 12.166 1.00 96.19 81 TRP A O 1
ATOM 670 N N . LEU A 1 82 ? -6.276 4.992 13.590 1.00 95.88 82 LEU A N 1
ATOM 671 C CA . LEU A 1 82 ? -4.813 5.081 13.582 1.00 95.88 82 LEU A CA 1
ATOM 672 C C . LEU A 1 82 ? -4.156 3.792 14.092 1.00 95.88 82 LEU A C 1
ATOM 674 O O . LEU A 1 82 ? -3.086 3.411 13.621 1.00 95.88 82 LEU A O 1
ATOM 678 N N . GLN A 1 83 ? -4.785 3.114 15.055 1.00 96.44 83 GLN A N 1
ATOM 679 C CA . GLN A 1 83 ? -4.339 1.802 15.514 1.00 96.44 83 GLN A CA 1
ATOM 680 C C . GLN A 1 83 ? -4.484 0.745 14.411 1.00 96.44 83 GLN A C 1
ATOM 682 O O . GLN A 1 83 ? -3.555 -0.026 14.183 1.00 96.44 83 GLN A O 1
ATOM 687 N N . ALA A 1 84 ? -5.610 0.733 13.693 1.00 96.81 84 ALA A N 1
ATOM 688 C CA . ALA A 1 84 ? -5.834 -0.179 12.577 1.00 96.81 84 ALA A CA 1
ATOM 689 C C . ALA A 1 84 ? -4.822 0.016 11.445 1.00 96.81 84 ALA A C 1
ATOM 691 O O . ALA A 1 84 ? -4.296 -0.970 10.935 1.00 96.81 84 ALA A O 1
ATOM 692 N N . GLU A 1 85 ? -4.513 1.265 11.084 1.00 94.50 85 GLU A N 1
ATOM 693 C CA . GLU A 1 85 ? -3.475 1.571 10.094 1.00 94.50 85 GLU A CA 1
ATOM 694 C C . GLU A 1 85 ? -2.117 1.003 10.508 1.00 94.50 85 GLU A C 1
ATOM 696 O O . GLU A 1 85 ? -1.455 0.358 9.702 1.00 94.50 85 GLU A O 1
ATOM 701 N N . LYS A 1 86 ? -1.724 1.186 11.775 1.00 94.69 86 LYS A N 1
ATOM 702 C CA . LYS A 1 86 ? -0.452 0.671 12.301 1.00 94.69 86 LYS A CA 1
ATOM 703 C C . LYS A 1 86 ? -0.385 -0.852 12.357 1.00 94.69 86 LYS A C 1
ATOM 705 O O . LYS A 1 86 ? 0.697 -1.396 12.210 1.00 94.69 86 LYS A O 1
ATOM 710 N N . GLU A 1 87 ? -1.501 -1.532 12.614 1.00 94.94 87 GLU A N 1
ATOM 711 C CA . GLU A 1 87 ? -1.544 -3.001 12.671 1.00 94.94 87 GLU A CA 1
ATOM 712 C C . GLU A 1 87 ? -1.589 -3.670 11.289 1.00 94.94 87 GLU A C 1
ATOM 714 O O . GLU A 1 87 ? -1.385 -4.880 11.198 1.00 94.94 87 GLU A 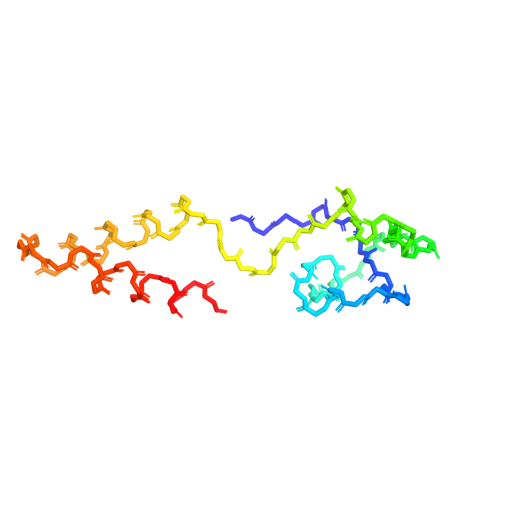O 1
ATOM 719 N N . LEU A 1 88 ? -1.909 -2.916 10.233 1.00 90.31 88 LEU A N 1
ATOM 720 C CA . LEU A 1 88 ? -2.018 -3.414 8.857 1.00 90.31 88 LEU A CA 1
ATOM 721 C C . LEU A 1 88 ? -0.808 -3.069 7.970 1.00 90.31 88 LEU A C 1
ATOM 723 O O . LEU A 1 88 ? -0.751 -3.559 6.842 1.00 90.31 88 LEU A O 1
ATOM 727 N N . MET A 1 89 ? 0.110 -2.228 8.451 1.00 83.56 89 MET A N 1
ATOM 728 C CA . MET A 1 89 ? 1.417 -1.970 7.828 1.00 83.56 89 MET A CA 1
ATOM 729 C C . MET A 1 89 ? 2.452 -2.993 8.287 1.00 83.56 89 MET A C 1
ATOM 731 O O . MET A 1 89 ? 3.291 -3.366 7.441 1.00 83.56 89 MET A O 1
#